Protein AF-A0A822XRS6-F1 (afdb_monomer_lite)

Secondary structure (DSSP, 8-state):
-HHHHHHTT-----SS-SS-SGGGBEEEEES-EE-TTSSS-GGGTTS-BTTT-EESS--EEEEPPHHHHHHHHHHHTT-

Organism: Nelumbo nucifera (NCBI:txid4432)

pLDDT: mean 86.96, std 10.8, range [45.19, 95.94]

Radius of gyration: 11.9 Å; chains: 1; bounding box: 33×26×24 Å

Foldseek 3Di:
DVVVCVVVVHDAQDDPLQQEDCRRWWAWPDAFKDQVRHPDDPVVRRIHRVSRIDGPTDTDIGHDDPVVSVVVVVVVVPD

Sequence (79 aa):
MVAKALDFGLTVPHDCELGVCMMCLARLVSGKVDQSEGMLSDDAIVYPLLCASYPRSDCHIRIIPEEELLSLQLATTND

Structure (mmCIF, N/CA/C/O backbone):
data_AF-A0A822XRS6-F1
#
_entry.id   AF-A0A822XRS6-F1
#
loop_
_atom_site.group_PDB
_atom_site.id
_atom_site.type_symbol
_atom_site.label_atom_id
_atom_site.label_alt_id
_atom_site.label_comp_id
_atom_site.label_asym_id
_atom_site.label_entity_id
_atom_site.label_seq_id
_atom_site.pdbx_PDB_ins_code
_atom_site.Cartn_x
_atom_site.Cartn_y
_atom_site.Cartn_z
_atom_site.occupancy
_atom_site.B_iso_or_equiv
_atom_site.auth_seq_id
_atom_site.auth_comp_id
_atom_site.auth_asym_id
_atom_site.auth_atom_id
_atom_site.pdbx_PDB_model_num
ATOM 1 N N . MET A 1 1 ? -1.730 0.845 -4.781 1.00 86.69 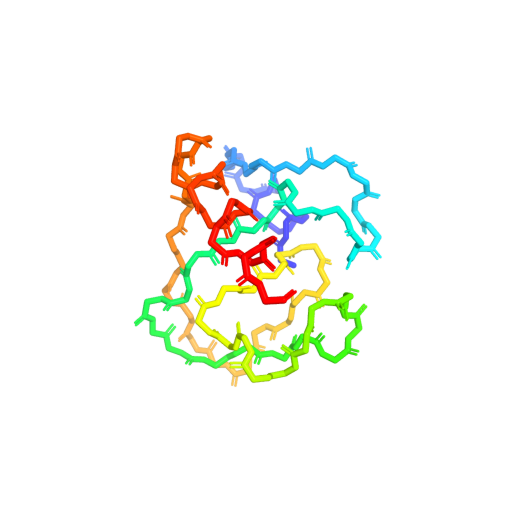1 MET A N 1
ATOM 2 C CA . MET A 1 1 ? -2.708 -0.030 -4.079 1.00 86.69 1 MET A CA 1
ATOM 3 C C . MET A 1 1 ? -3.977 0.699 -3.632 1.00 86.69 1 MET A C 1
ATOM 5 O O . MET A 1 1 ? -5.043 0.107 -3.744 1.00 86.69 1 MET A O 1
ATOM 9 N N . VAL A 1 2 ? -3.885 1.948 -3.147 1.00 92.00 2 VAL A N 1
ATOM 10 C CA . VAL A 1 2 ? -5.036 2.744 -2.651 1.00 92.00 2 VAL A CA 1
ATOM 11 C C . VAL A 1 2 ? -6.209 2.781 -3.631 1.00 92.00 2 VAL A C 1
ATOM 13 O O . VAL A 1 2 ? -7.300 2.363 -3.260 1.00 92.00 2 VAL A O 1
ATOM 16 N N . ALA A 1 3 ? -5.975 3.171 -4.891 1.00 91.50 3 ALA A N 1
ATOM 17 C CA . ALA A 1 3 ? -7.027 3.237 -5.912 1.00 91.50 3 ALA A CA 1
ATOM 18 C C . ALA A 1 3 ? -7.838 1.934 -6.006 1.00 91.50 3 ALA A C 1
ATOM 20 O O . ALA A 1 3 ? -9.064 1.948 -6.003 1.00 91.50 3 ALA A O 1
ATOM 21 N N . LYS A 1 4 ? -7.151 0.784 -5.969 1.00 92.25 4 LYS A N 1
ATOM 22 C CA . LYS A 1 4 ? -7.812 -0.517 -6.041 1.00 92.25 4 LYS A CA 1
ATOM 23 C C . LYS A 1 4 ? -8.656 -0.823 -4.803 1.00 92.25 4 LYS A C 1
ATOM 25 O O . LYS A 1 4 ? -9.686 -1.467 -4.936 1.00 92.25 4 LYS A O 1
ATOM 30 N N . ALA A 1 5 ? -8.238 -0.385 -3.617 1.00 91.50 5 ALA A N 1
ATOM 31 C CA . ALA A 1 5 ? -9.027 -0.538 -2.396 1.00 91.50 5 ALA A CA 1
ATOM 32 C C . ALA A 1 5 ? -10.307 0.319 -2.443 1.00 91.50 5 ALA A C 1
ATOM 34 O O . ALA A 1 5 ? -11.381 -0.177 -2.102 1.00 91.50 5 ALA A O 1
ATOM 35 N N . LEU A 1 6 ? -10.203 1.557 -2.942 1.00 91.56 6 LEU A N 1
ATOM 36 C CA . LEU A 1 6 ? -11.343 2.461 -3.116 1.00 91.56 6 LEU A CA 1
ATOM 37 C C . LEU A 1 6 ? -12.365 1.915 -4.127 1.00 91.56 6 LEU A C 1
ATOM 39 O O . LEU A 1 6 ? -13.563 1.979 -3.859 1.00 91.56 6 LEU A O 1
ATOM 43 N N . ASP A 1 7 ? -11.915 1.288 -5.222 1.00 94.50 7 ASP A N 1
ATOM 44 C CA . ASP A 1 7 ? -12.798 0.610 -6.192 1.00 94.50 7 ASP A CA 1
ATOM 45 C C . ASP A 1 7 ? -13.668 -0.485 -5.546 1.00 94.50 7 ASP A C 1
ATOM 47 O O . ASP A 1 7 ? -14.768 -0.775 -6.015 1.00 94.50 7 ASP A O 1
ATOM 51 N N . PHE A 1 8 ? -13.173 -1.113 -4.475 1.00 93.75 8 PHE A N 1
ATOM 52 C CA . PHE A 1 8 ? -13.899 -2.128 -3.707 1.00 93.75 8 PHE A CA 1
ATOM 53 C C . PHE A 1 8 ? -14.706 -1.544 -2.536 1.00 93.75 8 PHE A C 1
ATOM 55 O O . PHE A 1 8 ? -15.277 -2.302 -1.753 1.00 93.75 8 PHE A O 1
ATOM 62 N N . GLY A 1 9 ? -14.764 -0.216 -2.398 1.00 92.50 9 GLY A N 1
ATOM 63 C CA . GLY A 1 9 ? -15.466 0.463 -1.308 1.00 92.50 9 GLY A CA 1
ATOM 64 C C . GLY A 1 9 ? -14.764 0.352 0.048 1.00 92.50 9 GLY A C 1
ATOM 65 O O . GLY A 1 9 ? -15.406 0.530 1.082 1.00 92.50 9 GLY A O 1
ATOM 66 N N . LEU A 1 10 ? -13.465 0.035 0.068 1.00 89.88 10 LEU A N 1
ATOM 67 C CA . LEU A 1 10 ? -12.673 0.001 1.294 1.00 89.88 10 LEU A CA 1
ATOM 68 C C . LEU A 1 10 ? -12.153 1.397 1.625 1.00 89.88 10 LEU A C 1
ATOM 70 O O . LEU A 1 10 ? -11.592 2.080 0.770 1.00 89.88 10 LEU A O 1
ATOM 74 N N . THR A 1 11 ? -12.258 1.790 2.891 1.00 88.50 11 THR A N 1
ATOM 75 C CA . THR A 1 11 ? -11.653 3.032 3.374 1.00 88.50 11 THR A CA 1
ATOM 76 C C . THR A 1 11 ? -10.181 2.806 3.682 1.00 88.50 11 THR A C 1
ATOM 78 O O . THR A 1 11 ? -9.825 1.971 4.513 1.00 88.50 11 THR A O 1
ATOM 81 N N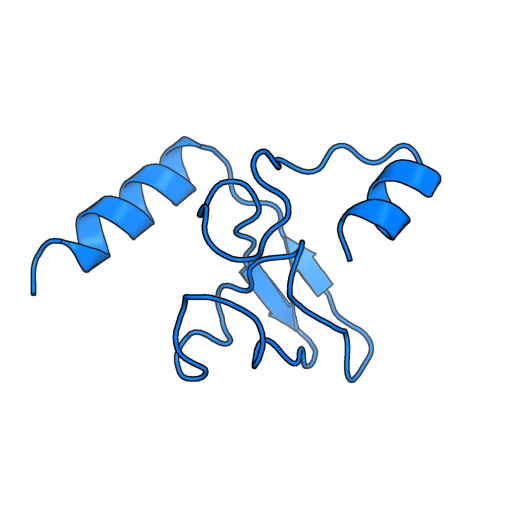 . VAL A 1 12 ? -9.324 3.592 3.039 1.00 89.88 12 VAL A N 1
ATOM 82 C CA . VAL A 1 12 ? -7.887 3.635 3.309 1.00 89.88 12 VAL A CA 1
ATOM 83 C C . VAL A 1 12 ? -7.524 5.086 3.598 1.00 89.88 12 VAL A C 1
ATOM 85 O O . VAL A 1 12 ? -7.892 5.940 2.797 1.00 89.88 12 VAL A O 1
ATOM 88 N N . PRO A 1 13 ? -6.835 5.402 4.703 1.00 91.31 13 PRO A N 1
ATOM 89 C CA . PRO A 1 13 ? -6.288 6.737 4.923 1.00 91.31 13 PRO A CA 1
ATOM 90 C C . PRO A 1 13 ? -5.354 7.136 3.767 1.00 91.31 13 PRO A C 1
ATOM 92 O O . PRO A 1 13 ? -4.488 6.360 3.367 1.00 91.31 13 PRO A O 1
ATOM 95 N N . HIS A 1 14 ? -5.570 8.301 3.162 1.00 91.50 1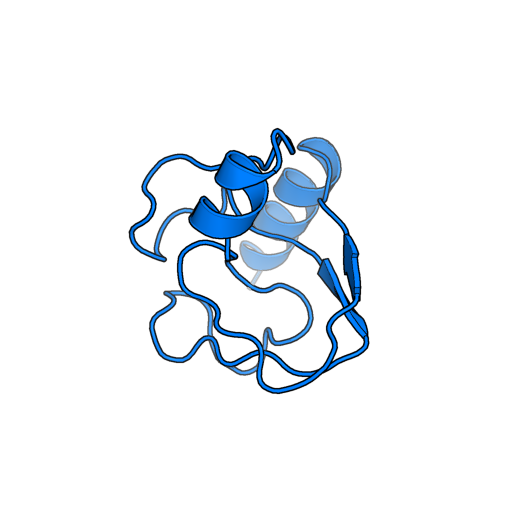4 HIS A N 1
ATOM 96 C CA . HIS A 1 14 ? -4.748 8.858 2.082 1.00 91.50 14 HIS A CA 1
ATOM 97 C C . HIS A 1 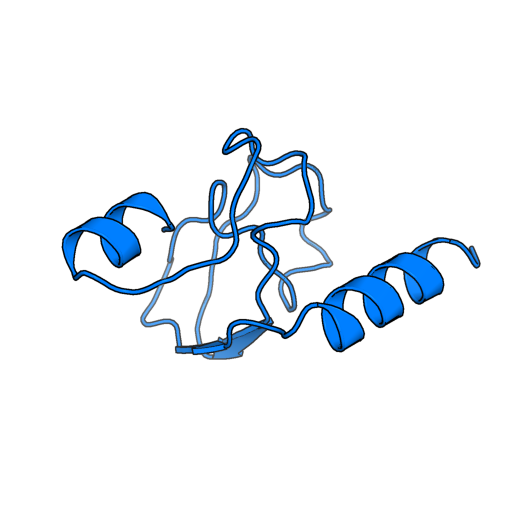14 ? -4.970 10.373 1.998 1.00 91.50 14 HIS A C 1
ATOM 99 O O . HIS A 1 14 ? -5.964 10.875 2.517 1.00 91.50 14 HIS A O 1
ATOM 105 N N . ASP A 1 15 ? -4.028 11.088 1.381 1.00 92.69 15 ASP A N 1
ATOM 106 C CA . ASP A 1 15 ? -4.119 12.543 1.197 1.00 92.69 15 ASP A CA 1
ATOM 107 C C . ASP A 1 15 ? -3.433 12.969 -0.111 1.00 92.69 15 ASP A C 1
ATOM 109 O O . ASP A 1 15 ? -4.077 13.128 -1.139 1.00 92.69 15 ASP A O 1
ATOM 113 N N . CYS A 1 16 ? -2.100 13.040 -0.118 1.00 93.69 16 CYS A N 1
ATOM 114 C CA . CYS A 1 16 ? -1.339 13.529 -1.269 1.00 93.69 16 CYS A CA 1
ATOM 115 C C . CYS A 1 16 ? -1.327 12.594 -2.488 1.00 93.69 16 CYS A C 1
ATOM 117 O O . CYS A 1 16 ? -1.115 13.071 -3.591 1.00 93.69 16 CYS A O 1
ATOM 119 N N . GLU A 1 17 ? -1.436 11.275 -2.290 1.00 92.38 17 GLU A N 1
ATOM 120 C CA . GLU A 1 17 ? -1.311 10.234 -3.334 1.00 92.38 17 GLU A CA 1
ATOM 121 C C . GLU A 1 17 ? -0.010 10.243 -4.168 1.00 92.38 17 GLU A C 1
ATOM 123 O O . GLU A 1 17 ? 0.103 9.543 -5.169 1.00 92.38 17 GLU A O 1
ATOM 128 N N . LEU A 1 18 ? 1.007 10.983 -3.729 1.00 92.75 18 LEU A N 1
ATOM 129 C CA . LEU A 1 18 ? 2.270 11.179 -4.452 1.00 92.75 18 LEU A CA 1
ATOM 130 C C . LEU A 1 18 ? 3.450 10.393 -3.859 1.00 92.75 18 LEU A C 1
ATOM 132 O O . LEU A 1 18 ? 4.594 10.645 -4.213 1.00 92.75 18 LEU A O 1
ATOM 136 N N . GLY A 1 19 ? 3.206 9.491 -2.904 1.00 90.31 19 GLY A N 1
ATOM 137 C CA . GLY A 1 19 ? 4.275 8.728 -2.245 1.00 90.31 19 GLY A CA 1
ATOM 138 C C . GLY A 1 19 ? 5.120 9.527 -1.251 1.00 90.31 19 GLY A C 1
ATOM 139 O O . GLY A 1 19 ? 6.163 9.044 -0.825 1.00 90.31 19 GLY A O 1
ATOM 140 N N . VAL A 1 20 ? 4.682 10.731 -0.868 1.00 90.25 20 VAL A N 1
ATOM 141 C CA . VAL A 1 20 ? 5.451 11.645 0.003 1.00 90.25 20 VAL A CA 1
ATOM 142 C C . VAL A 1 20 ? 4.853 11.815 1.397 1.00 90.25 20 VAL A C 1
ATOM 144 O O . VAL A 1 20 ? 5.578 11.897 2.383 1.00 90.25 20 VAL A O 1
ATOM 147 N N . CYS A 1 21 ? 3.527 11.857 1.502 1.00 90.50 21 CYS A N 1
ATOM 148 C CA . CYS A 1 21 ? 2.829 11.983 2.773 1.00 90.50 21 CYS A CA 1
ATOM 149 C C . CYS A 1 21 ? 2.672 10.605 3.430 1.00 90.50 21 CYS A C 1
ATOM 151 O O . CYS A 1 21 ? 2.345 9.616 2.773 1.00 90.50 21 CYS A O 1
ATOM 153 N N . MET A 1 22 ? 2.826 10.545 4.753 1.00 89.56 22 MET A N 1
ATOM 154 C CA . MET A 1 22 ? 2.684 9.301 5.526 1.00 89.56 22 MET A CA 1
ATOM 155 C C . MET A 1 22 ? 1.220 8.929 5.820 1.00 89.56 22 MET A C 1
ATOM 157 O O . MET A 1 22 ? 0.960 7.973 6.539 1.00 89.56 22 MET A O 1
ATOM 161 N N . MET A 1 23 ? 0.245 9.642 5.247 1.00 91.50 23 MET A N 1
ATOM 162 C CA . MET A 1 23 ? -1.180 9.397 5.508 1.00 91.50 23 MET A CA 1
ATOM 163 C C . MET A 1 23 ? -1.657 8.028 5.020 1.00 91.50 23 MET A C 1
ATOM 165 O O . MET A 1 23 ? -2.565 7.466 5.609 1.00 91.50 23 MET A O 1
ATOM 169 N N . CYS A 1 24 ? -1.033 7.473 3.978 1.00 93.62 24 CYS A N 1
ATOM 170 C CA . CYS A 1 24 ? -1.350 6.135 3.462 1.00 93.62 24 CYS A CA 1
ATOM 171 C C . CYS A 1 24 ? -0.387 5.044 3.941 1.00 93.62 24 CYS A C 1
ATOM 173 O O . CYS A 1 24 ? -0.277 3.992 3.302 1.00 93.62 24 CYS A O 1
ATOM 175 N N . LEU A 1 25 ? 0.341 5.310 5.029 1.00 92.31 25 LEU A N 1
ATOM 176 C CA . LEU A 1 25 ? 1.212 4.328 5.651 1.00 92.31 25 LEU A CA 1
ATOM 177 C C . LEU A 1 25 ? 0.366 3.165 6.169 1.00 92.31 25 LEU A C 1
ATOM 179 O O . LEU A 1 25 ? -0.669 3.350 6.808 1.00 92.31 25 LEU A O 1
ATOM 183 N N . ALA A 1 26 ? 0.812 1.951 5.896 1.00 92.44 26 ALA A N 1
ATOM 184 C CA . ALA A 1 26 ? 0.191 0.742 6.406 1.00 92.44 26 ALA A CA 1
ATOM 185 C C . ALA A 1 26 ? 1.268 -0.243 6.830 1.00 92.44 26 ALA A C 1
ATOM 187 O O . ALA A 1 26 ? 2.428 -0.076 6.480 1.00 92.44 26 ALA A O 1
ATOM 188 N N . ARG A 1 27 ? 0.895 -1.287 7.568 1.00 92.12 27 ARG A N 1
ATOM 189 C CA . ARG A 1 27 ? 1.827 -2.341 7.971 1.00 92.12 27 ARG A CA 1
ATOM 190 C C . ARG A 1 27 ? 1.706 -3.545 7.046 1.00 92.12 27 ARG A C 1
ATOM 192 O O . ARG A 1 27 ? 0.622 -4.121 6.925 1.00 92.12 27 ARG A O 1
ATOM 199 N N . LEU A 1 28 ? 2.818 -3.969 6.453 1.00 92.69 28 LEU A N 1
ATOM 200 C CA . LEU A 1 28 ? 2.908 -5.231 5.725 1.00 92.69 28 LEU A CA 1
ATOM 201 C C . LEU A 1 28 ? 2.999 -6.386 6.733 1.00 92.69 28 LEU A C 1
ATOM 203 O O . LEU A 1 28 ? 3.989 -6.534 7.446 1.00 92.69 28 LEU A O 1
ATOM 207 N N . VAL A 1 29 ? 1.940 -7.191 6.827 1.00 94.00 29 VAL A N 1
ATOM 208 C CA . VAL A 1 29 ? 1.877 -8.362 7.718 1.00 94.00 29 VAL A CA 1
ATOM 209 C C . VAL A 1 29 ? 2.518 -9.579 7.052 1.00 94.00 29 VAL A C 1
ATOM 211 O O . VAL A 1 29 ? 3.231 -10.336 7.707 1.00 94.00 29 VAL A O 1
ATOM 214 N N . SER A 1 30 ? 2.269 -9.772 5.756 1.00 94.75 30 SER A N 1
ATOM 215 C CA . SER A 1 30 ? 2.908 -10.807 4.942 1.00 94.75 30 SER A CA 1
ATOM 216 C C . SER A 1 30 ? 2.911 -10.420 3.464 1.00 94.75 30 SER A C 1
ATOM 218 O O . SER A 1 30 ? 2.126 -9.573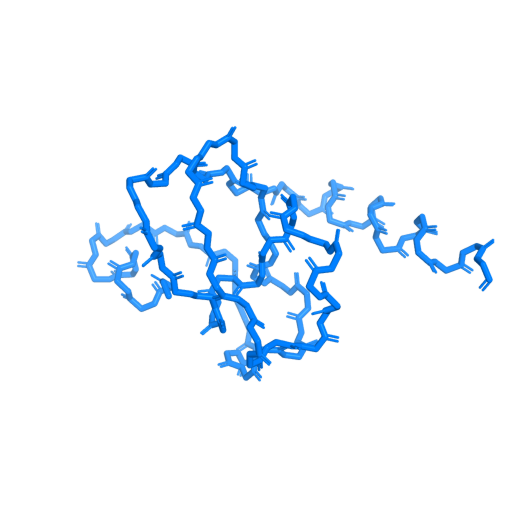 3.035 1.00 94.75 30 SER A O 1
ATOM 220 N N . GLY A 1 31 ? 3.786 -11.062 2.690 1.00 93.69 31 GLY A N 1
ATOM 221 C CA . GLY A 1 31 ? 3.956 -10.806 1.262 1.00 93.69 31 GLY A CA 1
ATOM 222 C C . GLY A 1 31 ? 5.177 -9.943 0.968 1.00 93.69 31 GLY A C 1
ATOM 223 O O . GLY A 1 31 ? 6.107 -9.844 1.768 1.00 93.69 31 GLY A O 1
ATOM 224 N N . LYS A 1 32 ? 5.185 -9.354 -0.222 1.00 92.38 32 LYS A N 1
ATOM 225 C CA . LYS A 1 32 ? 6.267 -8.521 -0.750 1.00 92.38 32 LYS A CA 1
ATOM 226 C C . LYS A 1 32 ? 5.657 -7.377 -1.526 1.00 92.38 32 LYS A C 1
ATOM 228 O O . LYS A 1 32 ? 4.817 -7.614 -2.395 1.00 92.38 32 LYS A O 1
ATOM 233 N N . VAL A 1 33 ? 6.122 -6.173 -1.246 1.00 91.88 33 VAL A N 1
ATOM 234 C CA . VAL A 1 33 ? 5.757 -4.956 -1.963 1.00 91.88 33 VAL A CA 1
ATOM 235 C C . VAL A 1 33 ? 7.021 -4.303 -2.492 1.00 91.88 33 VAL A C 1
ATOM 237 O O . VAL A 1 33 ? 8.099 -4.497 -1.939 1.00 91.88 33 VAL A O 1
ATOM 240 N N . ASP A 1 34 ? 6.873 -3.577 -3.582 1.00 90.94 34 ASP A N 1
ATOM 241 C CA . ASP A 1 34 ? 7.888 -2.696 -4.126 1.00 90.94 34 ASP A CA 1
ATOM 242 C C . ASP A 1 34 ? 7.447 -1.255 -3.886 1.00 90.94 34 ASP A C 1
ATOM 244 O O . ASP A 1 34 ? 6.322 -0.898 -4.244 1.00 90.94 34 ASP A O 1
ATOM 248 N N . GLN A 1 35 ? 8.311 -0.486 -3.231 1.00 89.31 35 GLN A N 1
ATOM 249 C CA . GLN A 1 35 ? 8.094 0.883 -2.779 1.00 89.31 35 GLN A CA 1
ATOM 250 C C . GLN A 1 35 ? 9.137 1.845 -3.385 1.00 89.31 35 GLN A C 1
ATOM 252 O O . GLN A 1 35 ? 9.213 2.992 -2.963 1.00 89.31 35 GLN A O 1
ATOM 257 N N . SER A 1 36 ? 9.895 1.450 -4.412 1.00 88.50 36 SER A N 1
ATOM 258 C CA . SER A 1 36 ? 10.986 2.280 -4.958 1.00 88.50 36 SER A CA 1
ATOM 259 C C . SER A 1 36 ? 10.596 3.725 -5.326 1.00 88.50 36 SER A C 1
ATOM 261 O O . SER A 1 36 ? 11.449 4.605 -5.370 1.00 88.50 36 SER A O 1
ATOM 263 N N . GLU A 1 37 ? 9.307 3.973 -5.587 1.00 86.88 37 GLU A N 1
ATOM 264 C CA . GLU A 1 37 ? 8.733 5.279 -5.943 1.00 86.88 37 GLU A CA 1
ATOM 265 C C . GLU A 1 37 ? 8.295 6.134 -4.732 1.00 86.88 37 GLU A C 1
ATOM 267 O O . GLU A 1 37 ? 7.776 7.237 -4.900 1.00 86.88 37 GLU A O 1
ATOM 272 N N . GLY A 1 38 ? 8.420 5.618 -3.508 1.00 86.75 38 GLY A N 1
ATOM 273 C CA . GLY A 1 38 ? 8.029 6.294 -2.272 1.00 86.75 38 GLY A CA 1
ATOM 274 C C . GLY A 1 38 ? 9.177 7.062 -1.613 1.00 86.75 38 GLY A C 1
ATOM 275 O O . GLY A 1 38 ? 10.348 6.762 -1.800 1.00 86.75 38 GLY A O 1
ATOM 276 N N . MET A 1 39 ? 8.832 8.040 -0.774 1.00 88.88 39 MET A N 1
ATOM 277 C CA . MET A 1 39 ? 9.803 8.856 -0.030 1.00 88.88 39 MET A CA 1
ATOM 278 C C . MET A 1 39 ? 10.521 8.087 1.094 1.00 88.88 39 MET A C 1
ATOM 280 O O . MET A 1 39 ? 11.616 8.473 1.501 1.00 88.88 39 MET A O 1
ATOM 284 N N . LEU A 1 40 ? 9.909 7.028 1.639 1.00 84.31 40 LEU A N 1
ATOM 285 C CA . LEU A 1 40 ? 10.550 6.206 2.675 1.00 84.31 40 LEU A CA 1
ATOM 286 C C . LEU A 1 40 ? 11.504 5.200 2.026 1.00 84.31 40 LEU A C 1
ATOM 288 O O . LEU A 1 40 ? 11.181 4.646 0.978 1.00 84.31 40 LEU A O 1
ATOM 292 N N . SER A 1 41 ? 12.644 4.954 2.673 1.00 73.31 41 SER A N 1
ATOM 293 C CA . SER A 1 41 ? 13.663 4.026 2.181 1.00 73.31 41 SER A CA 1
ATOM 294 C C . SER A 1 41 ? 13.145 2.591 2.061 1.00 73.31 41 SER A C 1
ATOM 296 O O . SER A 1 41 ? 12.283 2.156 2.826 1.00 73.31 41 SER A O 1
ATOM 298 N N . ASP A 1 42 ? 13.746 1.824 1.149 1.00 63.66 42 ASP A N 1
ATOM 299 C CA . ASP A 1 42 ? 13.443 0.400 0.949 1.00 63.66 42 ASP A CA 1
ATOM 300 C C . ASP A 1 42 ? 13.705 -0.455 2.205 1.00 63.66 42 ASP A C 1
ATOM 302 O O . ASP A 1 42 ? 13.133 -1.529 2.358 1.00 63.66 42 ASP A O 1
ATOM 306 N N . ASP A 1 43 ? 14.506 0.015 3.165 1.00 58.41 43 ASP A N 1
ATOM 307 C CA . ASP A 1 43 ? 14.705 -0.679 4.447 1.00 58.41 43 ASP A CA 1
ATOM 308 C C . ASP A 1 43 ? 13.442 -0.654 5.337 1.00 58.41 43 ASP A C 1
ATOM 310 O O . ASP A 1 43 ? 13.314 -1.435 6.284 1.00 58.41 43 ASP A O 1
ATOM 314 N N . ALA A 1 44 ? 12.459 0.189 5.002 1.00 60.66 44 ALA A N 1
ATOM 315 C CA . ALA A 1 44 ? 11.167 0.295 5.669 1.00 60.66 44 ALA A CA 1
ATOM 316 C C . ALA A 1 44 ? 10.080 -0.625 5.069 1.00 60.66 44 ALA A C 1
ATOM 318 O O . ALA A 1 44 ? 8.897 -0.325 5.212 1.00 60.66 44 ALA A O 1
ATOM 319 N N . ILE A 1 45 ? 10.425 -1.775 4.463 1.00 64.12 45 ILE A N 1
ATOM 320 C CA . ILE A 1 45 ? 9.462 -2.745 3.868 1.00 64.12 45 ILE A CA 1
ATOM 321 C C . ILE A 1 45 ? 8.331 -3.176 4.830 1.00 64.12 45 ILE A C 1
ATOM 323 O O . ILE A 1 45 ? 7.271 -3.628 4.393 1.00 64.12 45 ILE A O 1
ATOM 327 N N . VAL A 1 46 ? 8.508 -3.019 6.145 1.00 80.62 46 VAL A N 1
ATOM 328 C CA . VAL A 1 46 ? 7.446 -3.274 7.135 1.00 80.62 46 VAL A CA 1
ATOM 329 C C . VAL A 1 46 ? 6.302 -2.253 7.042 1.00 80.62 46 VAL A C 1
ATOM 331 O O . VAL A 1 46 ? 5.161 -2.609 7.348 1.00 80.62 46 VAL A O 1
ATOM 334 N N . TYR A 1 47 ? 6.572 -1.020 6.601 1.00 88.81 47 TYR A N 1
ATOM 335 C CA . TYR A 1 47 ? 5.615 0.086 6.571 1.00 88.81 47 TYR A CA 1
ATOM 336 C C . TYR A 1 47 ? 5.501 0.760 5.191 1.00 88.81 47 TYR A C 1
ATOM 338 O O . TYR A 1 47 ? 5.980 1.882 5.007 1.00 88.81 47 TYR A O 1
ATOM 346 N N . PRO A 1 48 ? 4.849 0.111 4.210 1.00 91.50 48 PRO A N 1
ATOM 347 C CA . PRO A 1 48 ? 4.672 0.694 2.889 1.00 91.50 48 PRO A CA 1
ATOM 348 C C . PRO A 1 48 ? 3.714 1.884 2.840 1.00 91.50 48 PRO A C 1
ATOM 350 O O . PRO A 1 48 ? 2.666 1.900 3.491 1.00 91.50 48 PRO A O 1
ATOM 353 N N . LEU A 1 49 ? 4.028 2.835 1.956 1.00 93.31 49 LEU A N 1
ATOM 354 C CA . LEU A 1 49 ? 3.093 3.864 1.496 1.00 93.31 49 LEU A CA 1
ATOM 355 C C . LEU A 1 49 ? 2.197 3.285 0.396 1.00 93.31 49 LEU A C 1
ATOM 357 O O . LEU A 1 49 ? 2.631 3.102 -0.743 1.00 93.31 49 LEU A O 1
ATOM 361 N N . LEU A 1 50 ? 0.927 3.009 0.698 1.00 93.62 50 LEU A N 1
ATOM 362 C CA . LEU A 1 50 ? 0.032 2.283 -0.217 1.00 93.62 50 LEU A CA 1
ATOM 363 C C . LEU A 1 50 ? -0.265 3.009 -1.541 1.00 93.62 50 LEU A C 1
ATOM 365 O O . LEU A 1 50 ? -0.689 2.365 -2.516 1.00 93.62 50 LEU A O 1
ATOM 369 N N . CYS A 1 51 ? -0.095 4.334 -1.596 1.00 94.38 51 CYS A N 1
ATOM 370 C CA . CYS A 1 51 ? -0.269 5.096 -2.837 1.00 94.38 51 CYS A CA 1
ATOM 371 C C . CYS A 1 51 ? 0.900 4.903 -3.817 1.00 94.38 51 CYS A C 1
ATOM 373 O O . CYS A 1 51 ? 0.665 4.917 -5.019 1.00 94.38 51 CYS A O 1
ATOM 375 N N . ALA A 1 52 ? 2.104 4.616 -3.315 1.00 92.38 52 ALA A N 1
ATOM 376 C CA . ALA A 1 52 ? 3.326 4.451 -4.108 1.00 92.38 52 ALA A CA 1
ATOM 377 C C . ALA A 1 52 ? 3.911 3.027 -4.054 1.00 92.38 52 ALA A C 1
ATOM 379 O O . ALA A 1 52 ? 5.002 2.787 -4.554 1.00 92.38 52 ALA A O 1
ATOM 380 N N . SER A 1 53 ? 3.186 2.074 -3.457 1.00 92.19 53 SER A N 1
ATOM 381 C CA . SER A 1 53 ? 3.614 0.676 -3.359 1.00 92.19 53 SER A CA 1
ATOM 382 C C . SER A 1 53 ? 2.857 -0.241 -4.320 1.00 92.19 53 SER A C 1
ATOM 384 O O . SER A 1 53 ? 1.637 -0.117 -4.507 1.00 92.19 53 SER A O 1
ATOM 386 N N . TYR A 1 54 ? 3.574 -1.225 -4.865 1.00 92.31 54 TYR A N 1
ATOM 387 C CA . TYR A 1 54 ? 3.065 -2.238 -5.787 1.00 92.31 54 TYR A CA 1
ATOM 388 C C . TYR A 1 54 ? 3.283 -3.653 -5.233 1.00 92.31 54 TYR A C 1
ATOM 390 O O . TYR A 1 54 ? 4.396 -3.986 -4.827 1.00 92.31 54 TYR A O 1
ATOM 398 N N . PRO A 1 55 ? 2.259 -4.528 -5.206 1.00 93.38 55 PRO A N 1
ATOM 399 C CA . PRO A 1 55 ? 2.428 -5.886 -4.703 1.00 93.38 55 PRO A CA 1
ATOM 400 C C . PRO A 1 55 ? 3.296 -6.707 -5.660 1.00 93.38 55 PRO A C 1
ATOM 402 O O . PRO A 1 55 ? 3.097 -6.696 -6.874 1.00 93.38 55 PRO A O 1
ATOM 405 N N . ARG A 1 56 ? 4.242 -7.462 -5.102 1.00 94.25 56 ARG A N 1
ATOM 406 C CA . ARG A 1 56 ? 5.087 -8.440 -5.807 1.00 94.25 56 ARG A CA 1
ATOM 407 C C . ARG A 1 56 ? 4.719 -9.891 -5.463 1.00 94.25 56 ARG A C 1
ATOM 409 O O . ARG A 1 56 ? 5.337 -10.821 -5.969 1.00 94.25 56 ARG A O 1
ATOM 416 N N . SER A 1 57 ? 3.735 -1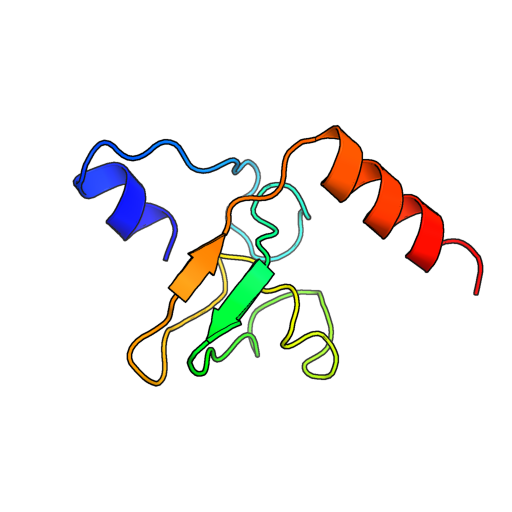0.080 -4.585 1.00 94.94 57 SER A N 1
ATOM 417 C CA . SER A 1 57 ? 3.120 -11.361 -4.207 1.00 94.94 57 SER A CA 1
ATOM 418 C C . SER A 1 57 ? 1.773 -11.098 -3.521 1.00 94.94 57 SER A C 1
ATOM 420 O O . SER A 1 57 ? 1.379 -9.937 -3.376 1.00 94.94 57 SER A O 1
ATOM 422 N N . ASP A 1 58 ? 1.093 -12.148 -3.063 1.00 95.94 58 ASP A N 1
ATOM 423 C CA . ASP A 1 58 ? -0.084 -12.014 -2.205 1.00 95.94 58 ASP A CA 1
ATOM 424 C C . ASP A 1 58 ? 0.303 -11.316 -0.896 1.00 95.94 58 ASP A C 1
ATOM 426 O O . ASP A 1 58 ? 1.132 -11.809 -0.127 1.00 95.94 58 ASP A O 1
ATOM 430 N N . CYS A 1 59 ? -0.270 -10.133 -0.671 1.00 94.31 59 CYS A N 1
ATOM 431 C CA . CYS A 1 59 ? 0.058 -9.291 0.472 1.00 94.31 59 CYS A CA 1
ATOM 432 C C . CYS A 1 59 ? -1.094 -9.262 1.471 1.00 94.31 59 CYS A C 1
ATOM 434 O O . CYS A 1 59 ? -2.237 -8.994 1.103 1.00 94.31 59 CYS A O 1
ATOM 436 N N . HIS A 1 60 ? -0.771 -9.446 2.748 1.00 94.38 60 HIS A N 1
ATOM 437 C CA . HIS A 1 60 ? -1.666 -9.107 3.842 1.00 94.38 60 HIS A CA 1
ATOM 438 C C . HIS A 1 60 ? -1.205 -7.784 4.447 1.00 94.38 60 HIS A C 1
ATOM 440 O O . HIS A 1 60 ? -0.086 -7.676 4.952 1.00 94.38 60 HIS A O 1
ATOM 446 N N . ILE A 1 61 ? -2.058 -6.767 4.367 1.00 92.75 61 ILE A N 1
ATOM 447 C CA . ILE A 1 61 ? -1.751 -5.402 4.791 1.00 92.75 61 ILE A CA 1
ATOM 448 C C . ILE A 1 61 ? -2.754 -4.989 5.858 1.00 92.75 61 ILE A C 1
ATOM 450 O O . ILE A 1 61 ? -3.957 -5.191 5.702 1.00 92.75 61 ILE A O 1
ATOM 454 N N . ARG A 1 62 ? -2.253 -4.383 6.933 1.00 93.06 62 ARG A N 1
ATOM 455 C CA . ARG A 1 62 ? -3.071 -3.814 7.998 1.00 93.06 62 ARG A CA 1
ATOM 456 C C . ARG A 1 62 ? -3.003 -2.294 7.943 1.00 93.06 62 ARG A C 1
ATOM 458 O O . ARG A 1 62 ? -1.919 -1.722 8.050 1.00 93.06 62 ARG A O 1
ATOM 465 N N . ILE A 1 63 ? -4.164 -1.654 7.843 1.00 91.88 63 ILE A N 1
ATOM 466 C CA . ILE A 1 63 ? -4.286 -0.210 8.049 1.00 91.88 63 ILE A CA 1
ATOM 467 C C . ILE A 1 63 ? -3.965 0.102 9.511 1.00 91.88 63 ILE A C 1
ATOM 469 O O . ILE A 1 63 ? -4.484 -0.550 10.422 1.00 91.88 63 ILE A O 1
ATOM 473 N N . ILE A 1 64 ? -3.075 1.064 9.727 1.00 90.00 64 ILE A N 1
ATOM 474 C CA . ILE A 1 64 ? -2.707 1.514 11.067 1.00 90.00 64 ILE A CA 1
ATOM 475 C C . ILE A 1 64 ? -3.612 2.688 11.480 1.00 90.00 64 ILE A C 1
ATOM 477 O O . ILE A 1 64 ? -3.945 3.517 10.632 1.00 90.00 64 ILE A O 1
ATOM 481 N N . PRO A 1 65 ? -4.066 2.753 12.744 1.00 88.38 65 PRO A N 1
ATOM 482 C CA . PRO A 1 65 ? -4.811 3.901 13.249 1.00 88.38 65 PRO A CA 1
ATOM 483 C C . PRO A 1 65 ? -3.905 5.133 13.375 1.00 88.38 65 PRO A C 1
ATOM 485 O O . PRO A 1 65 ? -2.684 5.010 13.470 1.00 88.38 65 PRO A O 1
ATOM 488 N N . GLU A 1 66 ? -4.514 6.317 13.439 1.00 87.25 66 GLU A N 1
ATOM 489 C CA . GLU A 1 66 ? -3.809 7.602 13.560 1.00 87.25 66 GLU A CA 1
ATOM 490 C C . GLU A 1 66 ? -2.852 7.647 14.764 1.00 87.25 66 GLU A C 1
ATOM 492 O O . GLU A 1 66 ? -1.731 8.131 14.646 1.00 87.25 66 GLU A O 1
ATOM 497 N N . GLU A 1 67 ? -3.237 7.055 15.898 1.00 89.06 67 GLU A N 1
ATOM 498 C CA . GLU A 1 67 ? -2.384 6.953 17.092 1.00 89.06 67 GLU A CA 1
ATOM 499 C C . GLU A 1 67 ? -1.088 6.158 16.835 1.00 89.06 67 GLU A C 1
ATOM 501 O O . GLU A 1 67 ? -0.007 6.537 17.297 1.00 89.06 67 GLU A O 1
ATOM 506 N N . GLU A 1 68 ? -1.177 5.060 16.075 1.00 89.31 68 GLU A N 1
ATOM 507 C CA . GLU A 1 68 ? -0.015 4.244 15.698 1.00 89.31 68 GLU A CA 1
ATOM 508 C C . GLU A 1 68 ? 0.847 4.990 14.673 1.00 89.31 68 GLU A C 1
ATOM 510 O O . GLU A 1 68 ? 2.072 4.989 14.788 1.00 89.31 68 GLU A O 1
ATOM 515 N N . LEU A 1 69 ? 0.218 5.685 13.719 1.00 87.88 69 LEU A N 1
ATOM 516 C CA . LEU A 1 69 ? 0.916 6.526 12.746 1.00 87.88 69 LEU A CA 1
ATOM 517 C C . LEU A 1 69 ? 1.725 7.637 13.437 1.00 87.88 69 LEU A C 1
ATOM 519 O O . LEU A 1 69 ? 2.911 7.793 13.150 1.00 87.88 69 LEU A O 1
ATOM 523 N N . LEU A 1 70 ? 1.119 8.350 14.390 1.00 87.25 70 LEU A N 1
ATOM 524 C CA . LEU A 1 70 ? 1.786 9.398 15.163 1.00 87.25 70 LEU A CA 1
ATOM 525 C C . LEU A 1 70 ? 2.966 8.837 15.968 1.00 87.25 70 LEU A C 1
ATOM 527 O O . LEU A 1 70 ? 4.041 9.432 16.009 1.00 87.25 70 LEU A O 1
ATOM 531 N N . SER A 1 71 ? 2.786 7.660 16.571 1.00 87.19 71 SER A N 1
ATOM 532 C CA . SER A 1 71 ? 3.844 6.977 17.323 1.00 87.19 71 SER A CA 1
ATOM 533 C C . SER A 1 71 ? 5.049 6.635 16.439 1.00 87.19 71 SER A C 1
ATOM 535 O O . SER A 1 71 ? 6.191 6.816 16.860 1.00 87.19 71 SER A O 1
ATOM 537 N N . LEU A 1 72 ? 4.811 6.183 15.203 1.00 83.44 72 LEU A N 1
ATOM 538 C CA . LEU A 1 72 ? 5.872 5.893 14.232 1.00 83.44 72 LEU A CA 1
ATOM 539 C C . LEU A 1 72 ? 6.599 7.164 13.781 1.00 83.44 72 LEU A C 1
ATOM 541 O O . LEU A 1 72 ? 7.825 7.168 13.713 1.00 83.44 72 LEU A O 1
ATOM 545 N N . GLN A 1 73 ? 5.865 8.249 13.532 1.00 79.62 73 GLN A N 1
ATOM 546 C CA . GLN A 1 73 ? 6.451 9.542 13.164 1.00 79.62 73 GLN A CA 1
ATOM 547 C C . GLN A 1 73 ? 7.362 10.091 14.268 1.00 79.62 73 GLN A C 1
ATOM 549 O O . GLN A 1 73 ? 8.480 10.522 13.987 1.00 79.62 73 GLN A O 1
ATOM 554 N N . LEU A 1 74 ? 6.924 10.003 15.527 1.00 80.38 74 LEU A N 1
ATOM 555 C CA . LEU A 1 74 ? 7.713 10.432 16.684 1.00 80.38 74 LEU A CA 1
ATOM 556 C C . LEU A 1 74 ? 8.963 9.569 16.898 1.00 80.38 74 LEU A C 1
ATOM 558 O O . LEU A 1 74 ? 10.006 10.087 17.299 1.00 80.38 74 LEU A O 1
ATOM 562 N N . ALA A 1 75 ? 8.879 8.265 16.614 1.00 72.00 75 ALA A N 1
ATOM 563 C CA . ALA A 1 75 ? 10.026 7.366 16.696 1.00 72.00 75 ALA A CA 1
ATOM 564 C C . ALA A 1 75 ? 11.118 7.723 15.672 1.00 72.00 75 ALA A C 1
ATOM 566 O O . ALA A 1 75 ? 12.297 7.612 15.991 1.00 72.00 75 ALA A O 1
ATOM 567 N N . THR A 1 76 ? 10.740 8.196 14.479 1.00 62.66 76 THR A N 1
ATOM 568 C CA . THR A 1 76 ? 11.694 8.595 13.426 1.00 62.66 76 THR A CA 1
ATOM 569 C C . THR A 1 76 ? 12.332 9.973 13.631 1.00 62.66 76 THR A C 1
ATOM 571 O O . THR A 1 76 ? 13.342 10.262 13.006 1.00 62.66 76 THR A O 1
ATOM 574 N N . THR A 1 77 ? 11.776 10.825 14.498 1.00 59.34 77 THR A N 1
ATOM 575 C CA . THR A 1 77 ? 12.325 12.164 14.813 1.00 59.34 77 THR A CA 1
ATOM 576 C C . THR A 1 77 ? 13.362 12.182 15.943 1.00 59.34 77 THR A C 1
ATOM 578 O O . THR A 1 77 ? 13.841 13.256 16.296 1.00 59.34 77 THR A O 1
ATOM 581 N N . ASN A 1 78 ? 13.692 11.025 16.527 1.00 50.19 78 ASN A N 1
ATOM 582 C CA . ASN A 1 78 ? 14.663 10.899 17.624 1.00 50.19 78 ASN A CA 1
ATOM 583 C C . ASN A 1 78 ? 16.057 10.408 17.173 1.00 50.19 78 ASN A C 1
ATOM 585 O O . ASN A 1 78 ? 16.845 10.005 18.031 1.00 50.19 78 ASN A O 1
ATOM 589 N N . ASP A 1 79 ? 16.347 10.443 15.870 1.00 45.19 79 ASP A N 1
ATOM 590 C CA . ASP A 1 79 ? 17.682 10.210 15.288 1.00 45.19 79 ASP A CA 1
ATOM 591 C C . ASP A 1 79 ? 18.267 11.534 14.762 1.00 45.19 79 ASP A C 1
ATOM 593 O O . ASP A 1 79 ? 17.544 12.243 14.017 1.00 45.19 79 ASP A O 1
#

InterPro domains:
  IPR001041 2Fe-2S ferredoxin-type iron-sulfur binding domain [PF00111] (8-56)
  IPR001041 2Fe-2S ferredoxin-type iron-sulfur binding domain [PS51085] (1-67)
  IPR001041 2Fe-2S ferredoxin-type iron-sulfur binding domain [cd00207] (5-62)
  IPR012675 Beta-grasp domain superfamily [G3DSA:3.10.20.30] (1-77)
  IPR036010 2Fe-2S ferredoxin-like superfamily [SSF54292] (5-70)